Protein AF-A0A1G9M8J6-F1 (afdb_monomer_lite)

Radius of gyration: 11.88 Å; chains: 1; bounding box: 26×20×29 Å

Foldseek 3Di:
DCVVVVHDLVRLCVQQVHDSVLSVLQPDPPHPRHDDLSSLVSVCVVVVHDSCVVDDPDDDD

pLDDT: mean 96.16, std 4.19, range [67.06, 98.5]

Organism: NCBI:txid990371

Sequence (61 aa):
MRIQSGLSQSQLAIKMDISIGFVGNVESPNHRAKYNVNHLNKLAKVFNCNFSDFFPEKPFN

InterPro domains:
  IPR001387 Cro/C1-type, helix-turn-helix domain [PS50943] (1-54)
  IPR001387 Cro/C1-type, helix-turn-helix domain [cd00093] (1-54)
  IPR010982 Lambda repressor-like, DNA-binding domain superfamily [G3DSA:1.10.260.40] (1-60)
  IPR010982 Lambda repressor-like, DNA-binding domain superfamily [SSF47413] (1-57)

Structure (mmCIF, N/CA/C/O backbone):
data_AF-A0A1G9M8J6-F1
#
_entry.id   AF-A0A1G9M8J6-F1
#
loop_
_atom_site.group_PDB
_atom_site.id
_atom_site.type_symbol
_atom_site.label_atom_id
_atom_site.label_alt_id
_atom_site.label_comp_id
_atom_site.label_asym_id
_atom_site.label_entity_id
_atom_site.label_seq_id
_atom_site.pdbx_PDB_ins_code
_atom_site.Cartn_x
_atom_site.Cartn_y
_atom_site.Cartn_z
_atom_site.occupancy
_atom_site.B_iso_or_equiv
_atom_site.auth_seq_id
_atom_site.auth_comp_id
_atom_site.auth_asym_id
_atom_site.auth_atom_id
_atom_site.pdbx_PDB_model_num
ATOM 1 N N . MET A 1 1 ? 1.527 8.786 -0.527 1.00 92.25 1 MET A N 1
ATOM 2 C CA . MET A 1 1 ? 0.093 8.578 -0.230 1.00 92.25 1 MET A CA 1
ATOM 3 C C . MET A 1 1 ? -0.171 8.208 1.228 1.00 92.25 1 MET A C 1
ATOM 5 O O . MET A 1 1 ? -0.651 9.084 1.925 1.00 92.25 1 MET A O 1
ATOM 9 N N . ARG A 1 2 ? 0.197 7.022 1.761 1.00 96.19 2 ARG A N 1
ATOM 10 C CA . ARG A 1 2 ? -0.161 6.636 3.156 1.00 96.19 2 ARG A CA 1
ATOM 11 C C . ARG A 1 2 ? 0.142 7.714 4.213 1.00 96.19 2 ARG A C 1
ATOM 13 O O . ARG A 1 2 ? -0.745 8.077 4.977 1.00 96.19 2 ARG A O 1
ATOM 20 N N . ILE A 1 3 ? 1.377 8.225 4.232 1.00 96.56 3 ILE A N 1
ATOM 21 C CA . ILE A 1 3 ? 1.814 9.265 5.183 1.00 96.56 3 ILE A CA 1
ATOM 22 C C . ILE A 1 3 ? 1.057 10.584 4.956 1.00 96.56 3 ILE A C 1
ATOM 24 O O . ILE A 1 3 ? 0.623 11.204 5.917 1.00 96.56 3 ILE A O 1
ATOM 28 N N . GLN A 1 4 ? 0.841 10.979 3.696 1.00 95.94 4 GLN A N 1
ATOM 29 C CA . GLN A 1 4 ? 0.079 12.189 3.340 1.00 95.94 4 GLN A CA 1
ATOM 30 C C . GLN A 1 4 ? -1.384 12.100 3.796 1.00 95.94 4 GLN A C 1
ATOM 32 O O . GLN A 1 4 ? -1.963 13.102 4.190 1.00 95.94 4 GLN A O 1
ATOM 37 N N . SER A 1 5 ? -1.967 10.899 3.787 1.00 94.69 5 SER A N 1
ATOM 38 C CA . SER A 1 5 ? -3.316 10.635 4.297 1.00 94.69 5 SER A CA 1
ATOM 39 C C . SER A 1 5 ? -3.376 10.468 5.823 1.00 94.69 5 SER A C 1
ATOM 41 O O . SER A 1 5 ? -4.431 1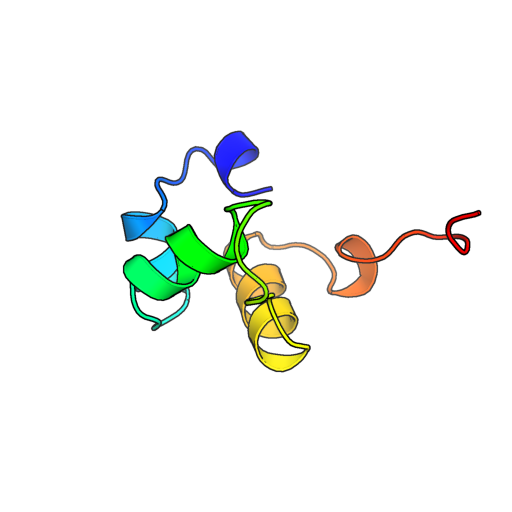0.120 6.345 1.00 94.69 5 SER A O 1
ATOM 43 N N . GLY A 1 6 ? -2.260 10.646 6.544 1.00 97.19 6 GLY A N 1
ATOM 44 C CA . GLY A 1 6 ? -2.200 10.523 8.006 1.00 97.19 6 GLY A CA 1
ATOM 45 C C . GLY A 1 6 ? -2.443 9.109 8.545 1.00 97.19 6 GLY A C 1
ATOM 46 O O . GLY A 1 6 ? -2.712 8.948 9.732 1.00 97.19 6 GLY A O 1
ATOM 47 N N . LEU A 1 7 ? -2.372 8.077 7.696 1.00 97.69 7 LEU A N 1
ATOM 48 C CA . LEU A 1 7 ? -2.657 6.700 8.100 1.00 97.69 7 LEU A CA 1
ATOM 49 C C . LEU A 1 7 ? -1.409 6.022 8.661 1.00 97.69 7 LEU A C 1
ATOM 51 O O . LEU A 1 7 ? -0.347 6.051 8.038 1.00 97.69 7 LEU A O 1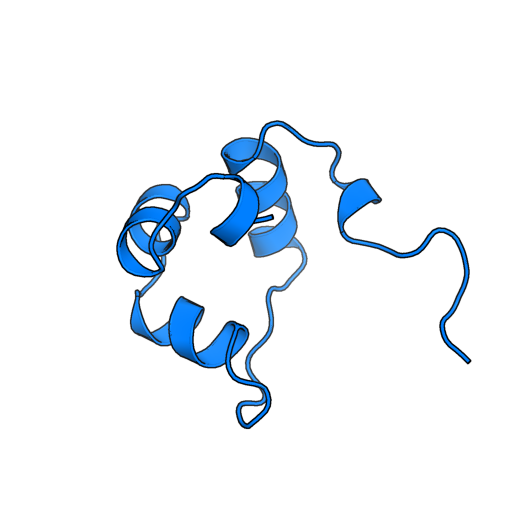
ATOM 55 N N . SER A 1 8 ? -1.540 5.312 9.778 1.00 98.19 8 SER A N 1
ATOM 56 C CA . SER A 1 8 ? -0.541 4.335 10.219 1.00 98.19 8 SER A CA 1
ATOM 57 C C . SER A 1 8 ? -0.527 3.100 9.302 1.00 98.19 8 SER A C 1
ATOM 59 O O . SER A 1 8 ? -1.457 2.861 8.524 1.00 98.19 8 SER A O 1
ATOM 61 N N . GLN A 1 9 ? 0.517 2.270 9.399 1.00 98.12 9 GLN A N 1
ATOM 62 C CA . GLN A 1 9 ? 0.559 0.990 8.677 1.00 98.12 9 GLN A CA 1
ATOM 63 C C . GLN A 1 9 ? -0.581 0.054 9.103 1.00 98.12 9 GLN A C 1
ATOM 65 O O . GLN A 1 9 ? -1.172 -0.613 8.257 1.00 98.12 9 GLN A O 1
ATOM 70 N N . SER A 1 10 ? -0.938 0.046 10.393 1.00 98.31 10 SER A N 1
ATOM 71 C CA . SER A 1 10 ? -2.051 -0.757 10.905 1.00 98.31 10 SER A CA 1
ATOM 72 C C . SER A 1 10 ? -3.402 -0.287 10.369 1.00 98.31 10 SER A C 1
ATOM 74 O O . SER A 1 10 ? -4.206 -1.106 9.932 1.00 98.31 10 SER A O 1
ATOM 76 N N . GLN A 1 11 ? -3.634 1.027 10.318 1.00 98.50 11 GLN A N 1
ATOM 77 C CA . GLN A 1 11 ? -4.855 1.596 9.746 1.00 98.50 11 GLN A CA 1
ATOM 78 C C . GLN A 1 11 ? -4.976 1.295 8.251 1.00 98.50 11 GLN A C 1
ATOM 80 O O . GLN A 1 11 ? -6.066 0.962 7.784 1.00 98.50 11 GLN A O 1
ATOM 85 N N . LEU A 1 12 ? -3.872 1.382 7.499 1.00 98.38 12 LEU A N 1
ATOM 86 C CA . LEU A 1 12 ? -3.882 1.020 6.084 1.00 98.38 12 LEU A CA 1
ATOM 87 C C . LEU A 1 12 ? -4.191 -0.469 5.896 1.00 98.38 12 LEU A C 1
ATOM 89 O O . LEU A 1 12 ? -5.023 -0.805 5.062 1.00 98.38 12 LEU A O 1
ATOM 93 N N . ALA A 1 13 ? -3.568 -1.343 6.688 1.00 98.25 13 ALA A N 1
ATOM 94 C CA . ALA A 1 13 ? -3.786 -2.785 6.624 1.00 98.25 13 ALA A CA 1
ATOM 95 C C . ALA A 1 13 ? -5.257 -3.164 6.858 1.00 98.25 13 ALA A C 1
ATOM 97 O O . ALA A 1 13 ? -5.817 -3.927 6.075 1.00 98.25 13 ALA A O 1
ATOM 98 N N . ILE A 1 1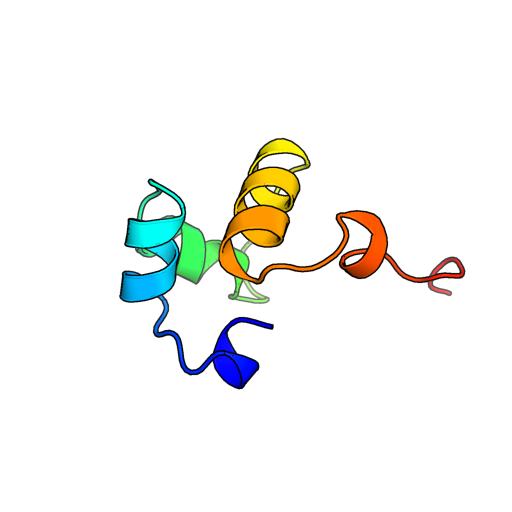4 ? -5.902 -2.555 7.862 1.00 98.25 14 ILE A N 1
ATOM 99 C CA . ILE A 1 14 ? -7.334 -2.744 8.149 1.00 98.25 14 ILE A CA 1
ATOM 100 C C . ILE A 1 14 ? -8.193 -2.283 6.966 1.00 98.25 14 ILE A C 1
ATOM 102 O O . ILE A 1 14 ? -9.058 -3.021 6.509 1.00 98.25 14 ILE A O 1
ATOM 106 N N . LYS A 1 15 ? -7.940 -1.084 6.424 1.00 97.88 15 LYS A N 1
ATOM 107 C CA . LYS A 1 15 ? -8.699 -0.550 5.275 1.00 97.88 15 LYS A CA 1
ATOM 108 C C . LYS A 1 15 ? -8.528 -1.384 4.001 1.00 97.88 15 LYS A C 1
ATOM 110 O O . LYS A 1 15 ? -9.423 -1.423 3.164 1.00 97.88 15 LYS A O 1
ATOM 115 N N . MET A 1 16 ? -7.368 -2.009 3.846 1.00 97.50 16 MET A N 1
ATOM 116 C CA . MET A 1 16 ? -7.000 -2.829 2.694 1.00 97.50 16 MET A CA 1
ATOM 117 C C . MET A 1 16 ? -7.381 -4.306 2.852 1.00 97.50 16 MET A C 1
ATOM 119 O O . MET A 1 16 ? -7.276 -5.058 1.876 1.00 97.50 16 MET A O 1
ATOM 123 N N . ASP A 1 17 ? -7.816 -4.710 4.048 1.00 97.19 17 ASP A N 1
ATOM 124 C CA . ASP A 1 17 ? -8.074 -6.098 4.431 1.00 97.19 17 ASP A CA 1
ATOM 125 C C . ASP A 1 17 ? -6.873 -7.014 4.115 1.00 97.19 17 ASP A C 1
ATOM 127 O O . ASP A 1 17 ? -6.935 -7.928 3.292 1.00 97.19 17 ASP A O 1
ATOM 131 N N . ILE A 1 18 ? -5.715 -6.665 4.688 1.00 97.00 18 ILE A N 1
ATOM 132 C CA . ILE A 1 18 ? -4.429 -7.377 4.568 1.00 97.00 18 ILE A CA 1
ATOM 133 C C . ILE A 1 18 ? -3.688 -7.343 5.909 1.00 97.00 18 ILE A C 1
ATOM 135 O O . ILE A 1 18 ? -4.039 -6.585 6.812 1.00 97.00 18 ILE A O 1
ATOM 139 N N . SER A 1 19 ? -2.623 -8.135 6.054 1.00 97.81 19 SER A N 1
ATOM 140 C CA . SER A 1 19 ? -1.844 -8.134 7.296 1.00 97.81 19 SER A CA 1
ATOM 141 C C . SER A 1 19 ? -1.002 -6.862 7.459 1.00 97.81 19 SER A C 1
ATOM 143 O O . SER A 1 19 ? -0.427 -6.333 6.505 1.00 97.81 19 SER A O 1
ATOM 145 N N . ILE A 1 20 ? -0.866 -6.400 8.706 1.00 97.81 20 ILE A N 1
ATOM 146 C CA . ILE A 1 20 ? -0.008 -5.256 9.063 1.00 97.81 20 ILE A CA 1
ATOM 147 C C . ILE A 1 20 ? 1.449 -5.536 8.669 1.00 97.81 20 ILE A C 1
ATOM 149 O O . ILE A 1 20 ? 2.119 -4.675 8.104 1.00 97.81 20 ILE A O 1
ATOM 153 N N . GLY A 1 21 ? 1.917 -6.769 8.901 1.00 97.88 21 GLY A N 1
ATOM 154 C CA . GLY A 1 21 ? 3.259 -7.202 8.513 1.00 97.88 21 GLY A CA 1
ATOM 155 C C . GLY A 1 21 ? 3.492 -7.138 7.003 1.00 97.88 21 GLY A C 1
ATOM 156 O O . GLY A 1 21 ? 4.580 -6.772 6.571 1.00 97.88 21 GLY A O 1
ATOM 15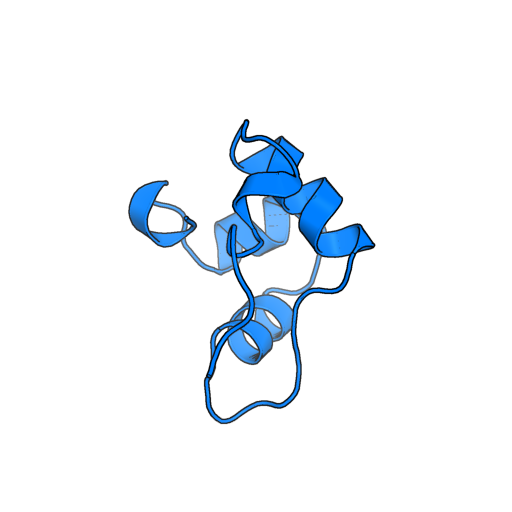7 N N . PHE A 1 22 ? 2.470 -7.410 6.182 1.00 98.00 22 PHE A N 1
ATOM 158 C CA . PHE A 1 22 ? 2.589 -7.247 4.735 1.00 98.00 22 PHE A CA 1
ATOM 159 C C . PHE A 1 22 ? 2.771 -5.776 4.344 1.00 98.00 22 PHE A C 1
ATOM 161 O O . PHE A 1 22 ? 3.658 -5.485 3.548 1.00 98.00 22 PHE A O 1
ATOM 168 N N . VAL A 1 23 ? 2.016 -4.845 4.941 1.00 98.00 23 VAL A N 1
ATOM 169 C CA . VAL A 1 23 ? 2.225 -3.398 4.724 1.00 98.00 23 VAL A CA 1
ATOM 170 C C . VAL A 1 23 ? 3.649 -2.989 5.116 1.00 98.00 23 VAL A C 1
ATOM 172 O O . VAL A 1 23 ? 4.325 -2.315 4.340 1.00 98.00 23 VAL A O 1
ATOM 175 N N . GLY A 1 24 ? 4.137 -3.454 6.271 1.00 97.75 24 GLY A N 1
ATOM 176 C CA . GLY A 1 24 ? 5.512 -3.208 6.718 1.00 97.75 24 GLY A CA 1
ATOM 177 C C . GLY A 1 24 ? 6.566 -3.744 5.744 1.00 97.75 24 GLY A C 1
ATOM 178 O O . GLY A 1 24 ? 7.500 -3.027 5.384 1.00 97.75 24 GLY A O 1
ATOM 179 N N . ASN A 1 25 ? 6.383 -4.967 5.243 1.00 98.00 25 ASN A N 1
ATOM 180 C CA . ASN A 1 25 ? 7.265 -5.558 4.236 1.00 98.00 25 ASN A CA 1
ATOM 181 C C . ASN A 1 25 ? 7.218 -4.793 2.909 1.00 98.00 25 ASN A C 1
ATOM 183 O O . ASN A 1 25 ? 8.246 -4.633 2.263 1.00 98.00 25 ASN A O 1
ATOM 187 N N . VAL A 1 26 ? 6.051 -4.307 2.484 1.00 97.25 26 VAL A N 1
ATOM 188 C CA . VAL A 1 26 ? 5.933 -3.558 1.228 1.00 97.25 26 VAL A CA 1
ATOM 189 C C . VAL A 1 26 ? 6.656 -2.215 1.299 1.00 97.25 26 VAL A C 1
ATOM 191 O O . VAL A 1 26 ? 7.367 -1.850 0.359 1.00 97.25 26 VAL A O 1
ATOM 194 N N . GLU A 1 27 ? 6.500 -1.500 2.412 1.00 95.69 27 GLU A N 1
ATOM 195 C CA . GLU A 1 27 ? 7.100 -0.179 2.625 1.00 95.69 27 GLU A CA 1
ATOM 196 C C . GLU A 1 27 ? 8.589 -0.236 2.981 1.00 95.69 27 GLU A C 1
ATOM 198 O O . GLU A 1 27 ? 9.291 0.765 2.855 1.00 95.69 27 GLU A O 1
ATOM 203 N N . SER A 1 28 ? 9.092 -1.401 3.390 1.00 96.56 28 SER A N 1
ATOM 204 C CA . SER A 1 28 ? 10.516 -1.605 3.621 1.00 96.56 28 SER A CA 1
ATOM 205 C C . SER A 1 28 ? 11.286 -1.687 2.290 1.00 96.56 28 SER A C 1
ATOM 207 O O . SER A 1 28 ? 10.93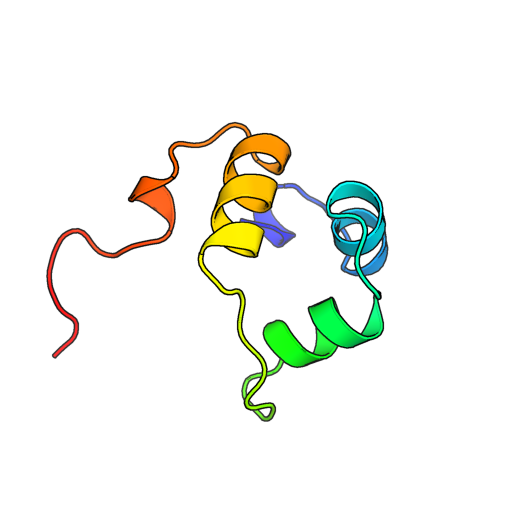5 -2.492 1.417 1.00 96.56 28 SER A O 1
ATOM 209 N N . PRO A 1 29 ? 12.382 -0.922 2.119 1.00 94.88 29 PRO A N 1
ATOM 210 C CA . PRO A 1 29 ? 13.256 -1.061 0.952 1.00 94.88 29 PRO A CA 1
ATOM 211 C C . PRO A 1 29 ? 14.028 -2.390 0.957 1.00 94.88 29 PRO A C 1
ATOM 213 O O . PRO A 1 29 ? 14.391 -2.890 -0.101 1.00 94.88 29 PRO A O 1
ATOM 216 N N . ASN A 1 30 ? 14.217 -2.999 2.133 1.00 96.31 30 ASN A N 1
ATOM 217 C CA . ASN A 1 30 ? 14.983 -4.238 2.307 1.00 96.31 30 ASN A CA 1
ATOM 218 C C . ASN A 1 30 ? 14.167 -5.506 2.015 1.00 96.31 30 ASN A C 1
ATOM 220 O O . ASN A 1 30 ? 14.696 -6.613 2.070 1.00 96.31 30 ASN A O 1
ATOM 224 N N . HIS A 1 31 ? 12.872 -5.366 1.729 1.00 96.44 31 HIS A N 1
ATOM 225 C CA . HIS A 1 31 ? 11.979 -6.486 1.467 1.00 96.44 31 HIS A CA 1
ATOM 226 C C . HIS A 1 31 ? 11.496 -6.473 0.018 1.00 96.44 31 HIS A C 1
ATOM 228 O O . HIS A 1 31 ? 11.114 -5.442 -0.543 1.00 96.44 31 HIS A O 1
ATOM 234 N N . ARG A 1 32 ? 11.448 -7.671 -0.575 1.00 96.56 32 ARG A N 1
ATOM 235 C CA . ARG A 1 32 ? 11.000 -7.874 -1.961 1.00 96.56 32 ARG A CA 1
ATOM 236 C C . ARG A 1 32 ? 9.494 -7.712 -2.161 1.00 96.56 32 ARG A C 1
ATOM 238 O O . ARG A 1 32 ? 9.047 -7.618 -3.299 1.00 96.56 32 ARG A O 1
ATOM 245 N N . ALA A 1 33 ? 8.704 -7.775 -1.088 1.00 96.44 33 ALA A N 1
ATOM 246 C CA . ALA A 1 33 ? 7.253 -7.681 -1.182 1.00 96.44 33 ALA A CA 1
ATOM 247 C C . ALA A 1 33 ? 6.867 -6.300 -1.718 1.00 96.44 33 ALA A C 1
ATOM 249 O O . ALA A 1 33 ? 7.404 -5.295 -1.261 1.00 96.44 33 ALA A O 1
ATOM 250 N N . LYS A 1 34 ? 5.945 -6.248 -2.681 1.00 96.06 34 LYS A N 1
ATOM 251 C CA . LYS A 1 34 ? 5.393 -5.004 -3.230 1.00 96.06 34 LYS A CA 1
ATOM 252 C C . LYS A 1 34 ? 3.897 -5.169 -3.481 1.00 96.06 34 LYS A C 1
ATOM 254 O O . LYS A 1 34 ? 3.387 -6.289 -3.568 1.00 96.06 34 LYS A O 1
ATOM 259 N N . TYR A 1 35 ? 3.182 -4.051 -3.565 1.00 97.44 35 TYR A N 1
ATOM 260 C CA . TYR A 1 35 ? 1.776 -4.072 -3.952 1.00 97.44 35 TYR A CA 1
ATOM 261 C C . TYR A 1 35 ? 1.638 -4.574 -5.393 1.00 97.44 35 TYR A C 1
ATOM 263 O O . TYR A 1 35 ? 2.403 -4.185 -6.270 1.00 97.44 35 TYR A O 1
ATOM 271 N N . ASN A 1 36 ? 0.670 -5.458 -5.625 1.00 96.62 36 ASN A N 1
ATOM 272 C CA . ASN A 1 36 ? 0.305 -5.915 -6.960 1.00 96.62 36 ASN A CA 1
ATOM 273 C C . ASN A 1 36 ? -0.888 -5.092 -7.472 1.00 96.62 36 ASN A C 1
ATOM 275 O O . ASN A 1 36 ? -1.452 -4.283 -6.737 1.00 96.62 36 ASN A O 1
ATOM 279 N N . VAL A 1 37 ? -1.317 -5.343 -8.705 1.00 97.69 37 VAL A N 1
ATOM 280 C CA . VAL A 1 37 ? -2.427 -4.626 -9.359 1.00 97.69 37 VAL A CA 1
ATOM 281 C C . VAL A 1 37 ? -3.726 -4.666 -8.534 1.00 97.69 37 VAL A C 1
ATOM 283 O O . VAL A 1 37 ? -4.406 -3.650 -8.403 1.00 97.69 37 VAL A O 1
ATOM 286 N N . ASN A 1 38 ? -4.045 -5.795 -7.893 1.00 97.62 38 ASN A N 1
ATOM 287 C CA . ASN A 1 38 ? -5.231 -5.905 -7.034 1.00 97.62 38 ASN A CA 1
ATOM 288 C C . ASN A 1 38 ? -5.115 -5.022 -5.784 1.00 97.62 38 ASN A C 1
ATOM 290 O O . ASN A 1 38 ? -6.087 -4.383 -5.378 1.00 97.62 38 ASN A O 1
ATOM 294 N N . HIS A 1 39 ? -3.924 -4.952 -5.185 1.00 98.00 39 HIS A N 1
ATOM 295 C CA . HIS A 1 39 ? -3.652 -4.041 -4.078 1.00 98.00 39 HIS A CA 1
ATOM 296 C C . HIS A 1 39 ? -3.741 -2.582 -4.531 1.00 98.00 39 HIS A C 1
ATOM 298 O O . HIS A 1 39 ? -4.383 -1.790 -3.854 1.00 98.00 39 HIS A O 1
ATOM 304 N N . LEU A 1 40 ? -3.186 -2.227 -5.692 1.00 97.94 40 LEU A N 1
ATOM 305 C CA . LEU A 1 40 ? -3.301 -0.868 -6.231 1.00 97.94 40 LEU A CA 1
ATOM 306 C C . LEU A 1 40 ? -4.770 -0.451 -6.411 1.00 97.94 40 LEU A C 1
ATOM 308 O O . LEU A 1 40 ? -5.138 0.664 -6.059 1.00 97.94 40 LEU A O 1
ATOM 312 N N . ASN A 1 41 ? -5.647 -1.363 -6.841 1.00 97.81 41 ASN A N 1
ATOM 313 C CA . ASN A 1 41 ? -7.079 -1.076 -6.976 1.00 97.81 41 ASN A CA 1
ATOM 314 C C . ASN A 1 41 ? -7.738 -0.794 -5.619 1.00 97.81 41 ASN A C 1
ATOM 316 O O . ASN A 1 41 ? -8.545 0.124 -5.484 1.00 97.81 41 ASN A O 1
ATOM 320 N N . LYS A 1 42 ? -7.381 -1.562 -4.585 1.00 97.88 42 LYS A N 1
ATOM 321 C CA . LYS A 1 42 ? -7.845 -1.282 -3.222 1.00 97.88 42 LYS A CA 1
ATOM 322 C C . LYS A 1 42 ? -7.293 0.059 -2.712 1.00 97.88 42 LYS A C 1
ATOM 324 O O . LYS A 1 42 ? -8.049 0.831 -2.133 1.00 97.88 42 LYS A O 1
ATOM 329 N N . LEU A 1 43 ? -6.022 0.372 -2.979 1.00 98.12 43 LEU A N 1
ATOM 330 C CA . LEU A 1 43 ? -5.405 1.642 -2.581 1.00 98.12 43 LEU A CA 1
ATOM 331 C C . LEU A 1 43 ? -6.075 2.838 -3.263 1.00 98.12 43 LEU A C 1
ATOM 333 O O . LEU A 1 43 ? -6.331 3.827 -2.583 1.00 98.12 43 LEU A O 1
ATOM 337 N N . ALA A 1 44 ? -6.421 2.735 -4.552 1.00 98.12 44 ALA A N 1
ATOM 338 C CA . ALA A 1 44 ? -7.164 3.775 -5.273 1.00 98.12 44 ALA A CA 1
ATOM 339 C C . ALA A 1 44 ? -8.465 4.132 -4.541 1.00 98.12 44 ALA A C 1
ATOM 341 O O . ALA A 1 44 ? -8.757 5.301 -4.302 1.00 98.12 44 ALA A O 1
ATOM 342 N N . LYS A 1 45 ? -9.210 3.108 -4.100 1.00 97.50 45 LYS A N 1
ATOM 343 C CA . LYS A 1 45 ? -10.446 3.281 -3.323 1.00 97.50 45 LYS A CA 1
ATOM 344 C C . LYS A 1 45 ? -10.183 3.885 -1.943 1.00 97.50 45 LYS A C 1
ATOM 346 O O . LYS A 1 45 ? -10.926 4.758 -1.514 1.00 97.50 45 LYS A O 1
ATOM 351 N N . VAL A 1 46 ? -9.134 3.437 -1.247 1.00 97.31 46 VAL A N 1
ATOM 352 C CA . VAL A 1 46 ? -8.773 3.937 0.092 1.00 97.31 46 VAL A CA 1
ATOM 353 C C . VAL A 1 46 ? -8.355 5.408 0.063 1.00 97.31 46 VAL A C 1
ATOM 355 O O . VAL A 1 46 ? -8.709 6.153 0.976 1.00 97.31 46 VAL A O 1
ATOM 358 N N . PHE A 1 47 ? -7.605 5.821 -0.958 1.00 97.38 47 PHE A N 1
ATOM 359 C CA . PHE A 1 47 ? -7.094 7.186 -1.091 1.00 97.38 47 PHE A CA 1
ATOM 360 C C . PHE A 1 47 ? -7.986 8.101 -1.933 1.00 97.38 47 PHE A C 1
ATOM 362 O O . PHE A 1 47 ? -7.682 9.286 -2.039 1.00 97.38 47 PHE A O 1
ATOM 369 N N . ASN A 1 48 ? -9.079 7.573 -2.494 1.00 96.69 48 ASN A N 1
ATOM 370 C CA . ASN A 1 48 ? -9.971 8.283 -3.408 1.00 96.69 48 ASN A CA 1
ATOM 371 C C . ASN A 1 48 ? -9.204 8.972 -4.555 1.00 96.69 48 ASN A C 1
ATOM 373 O O . ASN A 1 48 ? -9.387 10.158 -4.822 1.00 96.69 48 ASN A O 1
ATOM 377 N N . CYS A 1 49 ? -8.302 8.222 -5.189 1.00 96.69 49 CYS A N 1
ATOM 378 C CA . CYS A 1 49 ? -7.463 8.683 -6.293 1.00 96.69 49 CYS A CA 1
ATOM 379 C C . CYS A 1 49 ? -7.658 7.800 -7.531 1.00 96.69 49 CYS A C 1
ATOM 381 O O . CYS A 1 49 ? -8.260 6.722 -7.456 1.00 96.69 49 CYS A O 1
ATOM 383 N N . ASN A 1 50 ? -7.141 8.237 -8.678 1.00 97.50 50 ASN A N 1
ATOM 384 C CA . ASN A 1 50 ? -7.199 7.427 -9.886 1.00 97.50 50 ASN A CA 1
ATOM 385 C C . ASN A 1 50 ? -6.191 6.279 -9.793 1.00 97.50 50 ASN A C 1
ATOM 387 O O . ASN A 1 50 ? -5.110 6.409 -9.220 1.00 97.50 50 ASN A O 1
ATOM 391 N N . PHE A 1 51 ? -6.520 5.142 -10.407 1.00 96.69 51 PHE A N 1
ATOM 392 C CA . PHE A 1 51 ? -5.611 3.993 -10.462 1.00 96.69 51 PHE A CA 1
ATOM 393 C C . PHE A 1 51 ? -4.283 4.329 -11.168 1.00 96.69 51 PHE A C 1
ATOM 395 O O . PHE A 1 51 ? -3.236 3.787 -10.821 1.00 96.69 51 PHE A O 1
ATOM 402 N N . SER A 1 52 ? -4.317 5.244 -12.140 1.00 95.81 52 SER A N 1
ATOM 403 C CA . SER A 1 52 ? -3.138 5.739 -12.858 1.00 95.81 52 SER A CA 1
ATOM 404 C C . SER A 1 52 ? -2.149 6.491 -11.967 1.00 95.81 52 SER A C 1
ATOM 406 O O . SER A 1 52 ? -0.963 6.495 -12.278 1.00 95.81 52 SER A O 1
ATOM 408 N N . ASP A 1 53 ? -2.593 7.058 -10.839 1.00 95.75 53 ASP A N 1
ATOM 409 C CA . ASP A 1 53 ? -1.762 7.905 -9.968 1.00 95.75 53 ASP A CA 1
ATOM 410 C C . ASP A 1 53 ? -0.636 7.119 -9.262 1.00 95.75 53 ASP A C 1
ATOM 412 O O . ASP A 1 53 ? 0.255 7.706 -8.648 1.00 95.75 53 ASP A O 1
ATOM 416 N N . PHE A 1 54 ? -0.657 5.781 -9.332 1.00 94.62 54 PHE A N 1
ATOM 417 C CA . PHE A 1 54 ? 0.408 4.913 -8.812 1.00 94.62 54 PHE A CA 1
ATOM 418 C C . PHE A 1 54 ? 1.575 4.703 -9.780 1.00 94.62 54 PHE A C 1
ATOM 420 O O . PHE A 1 54 ? 2.569 4.081 -9.399 1.00 94.62 54 PHE A O 1
ATOM 427 N N . PHE A 1 55 ? 1.459 5.175 -11.019 1.00 93.00 55 PHE A N 1
ATOM 428 C CA . PHE A 1 55 ? 2.440 4.949 -12.072 1.00 93.00 55 PHE A CA 1
ATOM 429 C C . PHE A 1 55 ? 3.044 6.273 -12.530 1.00 93.00 55 PHE A C 1
ATOM 431 O O . PHE A 1 55 ? 2.380 7.309 -12.483 1.00 93.00 55 PHE A O 1
ATOM 438 N N . PRO A 1 56 ? 4.305 6.268 -12.979 1.00 93.12 56 PRO A N 1
ATOM 439 C CA . PRO A 1 56 ? 4.872 7.451 -13.596 1.00 93.12 56 PRO A CA 1
ATOM 440 C C . PRO A 1 56 ? 4.235 7.680 -14.976 1.00 93.12 56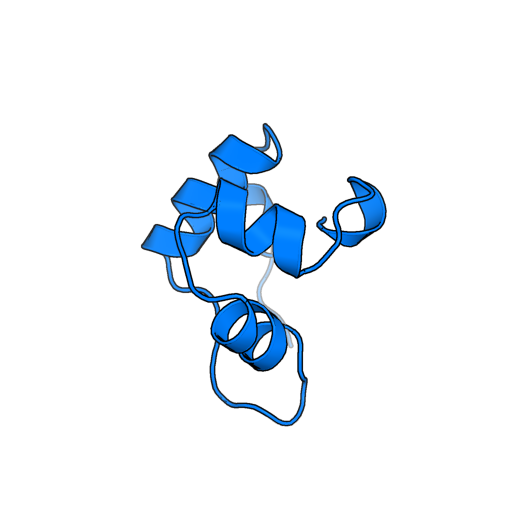 PRO A C 1
ATOM 442 O O . PRO A 1 56 ? 3.897 6.732 -15.685 1.00 93.12 56 PRO A O 1
ATOM 445 N N . GLU A 1 57 ? 4.134 8.940 -15.398 1.00 93.56 57 GLU A N 1
ATOM 446 C CA . GLU A 1 57 ? 3.666 9.281 -16.752 1.00 93.56 57 GLU A CA 1
ATOM 447 C C . GLU A 1 57 ? 4.652 8.841 -17.847 1.00 93.56 57 GLU A C 1
ATOM 449 O O . GLU A 1 57 ? 4.281 8.681 -19.009 1.00 93.56 57 GLU A O 1
ATOM 454 N N . LYS A 1 58 ? 5.926 8.663 -17.485 1.00 94.94 58 LYS A N 1
ATOM 455 C CA . LYS A 1 58 ? 7.016 8.248 -18.373 1.00 94.94 58 LYS A CA 1
ATOM 456 C C . LYS A 1 58 ? 7.839 7.137 -17.709 1.00 94.94 58 LYS A C 1
ATOM 458 O O . LYS A 1 58 ? 7.881 7.083 -16.482 1.00 94.94 58 LYS A O 1
ATOM 463 N N . PRO A 1 59 ? 8.509 6.262 -18.477 1.00 93.31 59 PRO A N 1
ATOM 464 C CA . PRO A 1 59 ? 9.395 5.242 -17.920 1.00 93.31 59 PRO A CA 1
ATOM 465 C C . PRO A 1 59 ? 10.485 5.833 -17.015 1.00 93.31 59 PRO A C 1
ATOM 467 O O . PRO A 1 59 ? 10.949 6.951 -17.244 1.00 93.31 59 PRO A O 1
ATOM 470 N N . PHE A 1 60 ? 10.909 5.069 -16.007 1.00 87.94 60 PHE A N 1
ATOM 471 C CA . PHE A 1 60 ? 12.110 5.390 -15.235 1.00 87.94 60 PHE A CA 1
ATOM 472 C C . PHE A 1 60 ? 13.361 5.048 -16.064 1.00 87.94 60 PHE A C 1
ATOM 474 O O . PHE A 1 60 ? 13.362 4.023 -16.749 1.00 87.94 60 PHE A O 1
ATOM 481 N N . ASN A 1 61 ? 14.385 5.907 -16.004 1.00 67.06 61 ASN A N 1
ATOM 482 C CA . ASN A 1 61 ? 15.710 5.666 -16.595 1.00 67.06 61 ASN A CA 1
ATOM 483 C C . ASN A 1 61 ? 16.573 4.775 -15.701 1.00 67.06 61 ASN A C 1
ATOM 485 O O . ASN A 1 61 ? 16.475 4.934 -14.461 1.00 67.06 61 ASN A O 1
#

Secondary structure (DSSP, 8-state):
-TTTTT--HHHHHHHHTS-HHHHHHHH-TT------HHHHHHHHHHHT--GGGGS-SS---